Protein AF-A0A7Y0SL14-F1 (afdb_monomer_lite)

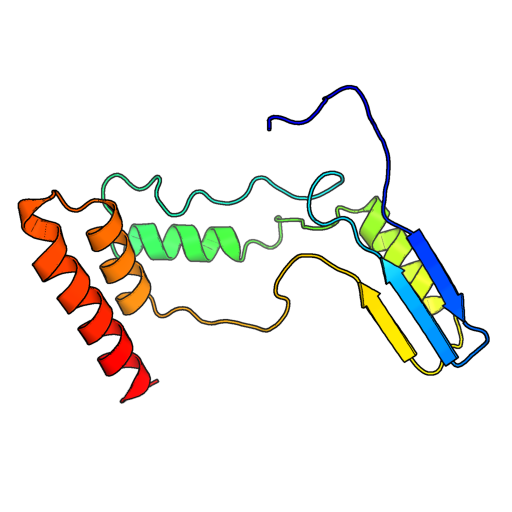Radius of gyration: 20.23 Å; chains: 1; bounding box: 43×36×53 Å

Structure (mmCIF, N/CA/C/O backbone):
data_AF-A0A7Y0SL14-F1
#
_entry.id   AF-A0A7Y0SL14-F1
#
loop_
_atom_site.group_PDB
_atom_site.id
_atom_site.type_symbol
_atom_site.label_atom_id
_atom_site.label_alt_id
_atom_site.label_comp_id
_atom_site.label_asym_id
_atom_site.label_entity_id
_atom_site.label_seq_id
_atom_site.pdbx_PDB_ins_code
_atom_site.Cartn_x
_atom_site.Cartn_y
_atom_site.Cartn_z
_atom_site.occupancy
_atom_site.B_iso_or_equiv
_atom_site.auth_seq_id
_atom_site.auth_comp_id
_atom_site.auth_asym_id
_atom_site.auth_atom_id
_atom_site.pdbx_PDB_model_num
ATOM 1 N N . VAL A 1 1 ? -6.677 19.204 3.534 1.00 39.47 1 VAL A N 1
ATOM 2 C CA . VAL A 1 1 ? -6.530 19.570 2.107 1.00 39.47 1 VAL A CA 1
ATOM 3 C C . VAL A 1 1 ? -7.388 18.599 1.314 1.00 39.47 1 VAL A C 1
ATOM 5 O O . VAL A 1 1 ? -7.083 17.417 1.330 1.00 39.47 1 VAL A O 1
ATOM 8 N N . ARG A 1 2 ? -8.528 19.040 0.771 1.00 43.44 2 ARG A N 1
ATOM 9 C CA . ARG A 1 2 ? -9.319 18.234 -0.175 1.00 43.44 2 ARG A CA 1
ATOM 10 C C . ARG A 1 2 ? -8.750 18.502 -1.568 1.00 43.44 2 ARG A C 1
ATOM 12 O O . ARG A 1 2 ? -8.491 19.661 -1.881 1.00 43.44 2 ARG A O 1
ATOM 19 N N . GLU A 1 3 ? -8.467 17.448 -2.323 1.00 57.81 3 GLU A N 1
ATOM 20 C CA . GLU A 1 3 ? -7.810 17.547 -3.627 1.00 57.81 3 GLU A CA 1
ATOM 21 C C . GLU A 1 3 ? -8.718 18.135 -4.711 1.00 57.81 3 GLU A C 1
ATOM 23 O O . GLU A 1 3 ? -9.946 18.100 -4.632 1.00 57.81 3 GLU A O 1
ATOM 28 N N . ASN A 1 4 ? -8.055 18.710 -5.711 1.00 43.91 4 ASN A N 1
ATOM 29 C CA . ASN A 1 4 ? -8.638 19.336 -6.883 1.00 43.91 4 ASN A CA 1
ATOM 30 C C . ASN A 1 4 ? -9.083 18.255 -7.886 1.00 43.91 4 ASN A C 1
ATOM 32 O O . ASN A 1 4 ? -8.247 17.588 -8.488 1.00 43.91 4 ASN A O 1
ATOM 36 N N . THR A 1 5 ? -10.392 18.115 -8.090 1.00 53.06 5 THR A N 1
ATOM 37 C CA . THR A 1 5 ? -11.038 17.133 -8.983 1.00 53.06 5 THR A CA 1
ATOM 38 C C . THR A 1 5 ? -10.833 17.387 -10.483 1.00 53.06 5 THR A C 1
ATOM 40 O O . THR A 1 5 ? -11.329 16.613 -11.296 1.00 53.06 5 THR A O 1
ATOM 43 N N . PHE A 1 6 ? -10.116 18.447 -10.873 1.00 53.53 6 PHE A N 1
ATOM 44 C CA . PHE A 1 6 ? -9.907 18.822 -12.278 1.00 53.53 6 PHE A CA 1
ATOM 45 C C . PHE A 1 6 ? -8.569 18.365 -12.875 1.00 53.53 6 PHE A C 1
ATOM 47 O O . PHE A 1 6 ? -8.337 18.571 -14.064 1.00 53.53 6 PHE A O 1
ATOM 54 N N . SER A 1 7 ? -7.678 17.757 -12.089 1.00 51.97 7 SER A N 1
ATOM 55 C CA . SER A 1 7 ? -6.393 17.277 -12.599 1.00 51.97 7 SER A CA 1
ATOM 56 C C . SER A 1 7 ? -6.428 15.765 -12.793 1.00 51.97 7 SER A C 1
ATOM 58 O O . SER A 1 7 ? -6.190 15.010 -11.857 1.00 51.97 7 SER A O 1
ATOM 60 N N . ASN A 1 8 ? -6.687 15.317 -14.022 1.00 62.16 8 ASN A N 1
ATOM 61 C CA . ASN A 1 8 ? -6.533 13.917 -14.441 1.00 62.16 8 ASN A CA 1
ATOM 62 C C . ASN A 1 8 ? -5.037 13.575 -14.644 1.00 62.16 8 ASN A C 1
ATOM 64 O O . ASN A 1 8 ? -4.631 13.035 -15.673 1.00 62.16 8 ASN A O 1
ATOM 68 N N . MET A 1 9 ? -4.176 14.008 -13.718 1.00 73.38 9 MET A N 1
ATOM 69 C CA . MET A 1 9 ? -2.727 13.913 -13.869 1.00 73.38 9 MET A CA 1
ATOM 70 C C . MET A 1 9 ? -2.256 12.540 -13.410 1.00 73.38 9 MET A C 1
ATOM 72 O O . MET A 1 9 ? -2.106 12.289 -12.218 1.00 73.38 9 MET A O 1
ATOM 76 N N . LEU A 1 10 ? -2.000 11.661 -14.375 1.00 83.31 10 LEU A N 1
ATOM 77 C CA . LEU A 1 10 ? -1.302 10.402 -14.139 1.00 83.31 10 LEU A CA 1
ATOM 78 C C . LEU A 1 10 ? 0.123 10.712 -13.661 1.00 83.31 10 LEU A C 1
ATOM 80 O O . LEU A 1 10 ? 0.876 11.398 -14.353 1.00 83.31 10 LEU A O 1
ATOM 84 N N . ILE A 1 11 ? 0.490 10.235 -12.468 1.00 89.06 11 ILE A N 1
ATOM 85 C CA . ILE A 1 11 ? 1.811 10.512 -11.870 1.00 89.06 11 ILE A CA 1
ATOM 86 C C . ILE A 1 11 ? 2.747 9.304 -11.854 1.00 89.06 11 ILE A C 1
ATOM 88 O O . ILE A 1 11 ? 3.925 9.457 -11.505 1.00 89.06 11 ILE A O 1
ATOM 92 N N . TYR A 1 12 ? 2.252 8.116 -12.204 1.00 92.69 12 TYR A N 1
ATOM 93 C CA . TYR A 1 12 ? 3.112 6.949 -12.330 1.00 92.69 12 TYR A CA 1
ATOM 94 C C . TYR A 1 12 ? 4.026 7.095 -13.543 1.00 92.69 12 TYR A C 1
ATOM 96 O O . TYR A 1 12 ? 3.635 7.637 -14.574 1.00 92.69 12 TYR A O 1
ATOM 104 N N . ARG A 1 13 ? 5.288 6.704 -13.381 1.00 93.94 13 ARG A N 1
ATOM 105 C CA . ARG A 1 13 ? 6.350 6.981 -14.356 1.00 93.94 13 ARG A CA 1
ATOM 106 C C . ARG A 1 13 ? 7.567 6.108 -14.105 1.00 93.94 13 ARG A C 1
ATOM 108 O O . ARG A 1 13 ? 7.757 5.601 -13.001 1.00 93.94 13 ARG A O 1
ATOM 115 N N . GLN A 1 14 ? 8.409 5.994 -15.119 1.00 95.06 14 GLN A N 1
ATOM 116 C CA . GLN A 1 14 ? 9.596 5.152 -15.110 1.00 95.06 14 GLN A CA 1
ATOM 117 C C . GLN A 1 14 ? 10.862 5.990 -15.298 1.00 95.06 14 GLN A C 1
ATOM 119 O O . GLN A 1 14 ? 10.879 6.933 -16.089 1.00 95.06 14 GLN A O 1
ATOM 124 N N . PHE A 1 15 ? 11.924 5.621 -14.585 1.00 95.75 15 PHE A N 1
ATOM 125 C CA . PHE A 1 15 ? 13.268 6.157 -14.769 1.00 95.75 15 PHE A CA 1
ATOM 126 C C . PHE A 1 15 ? 14.262 5.012 -14.927 1.00 95.75 15 PHE A C 1
ATOM 128 O O . PHE A 1 15 ? 14.310 4.115 -14.086 1.00 95.75 15 PHE A O 1
ATOM 135 N N . SER A 1 16 ? 15.098 5.091 -15.957 1.00 94.94 16 SER A N 1
ATOM 136 C CA . SER A 1 16 ? 16.106 4.072 -16.249 1.00 94.94 16 SER A CA 1
ATOM 137 C C . SER A 1 16 ? 17.505 4.654 -16.067 1.00 94.94 16 SER A C 1
ATOM 139 O O . SER A 1 16 ? 17.862 5.657 -16.686 1.00 94.94 16 SER A O 1
ATOM 141 N N . PHE A 1 17 ? 18.309 4.017 -15.219 1.00 95.19 17 PHE A N 1
ATOM 142 C CA . PHE A 1 17 ? 19.699 4.381 -14.945 1.00 95.19 17 PHE A CA 1
ATOM 143 C C . PHE A 1 17 ? 20.627 3.354 -15.598 1.00 95.19 17 PHE A C 1
ATOM 145 O O . PHE A 1 17 ? 21.149 2.449 -14.941 1.00 95.19 17 PHE A O 1
ATOM 152 N N . GLY A 1 18 ? 20.793 3.484 -16.919 1.00 92.44 18 GLY A N 1
ATOM 153 C CA . GLY A 1 18 ? 21.512 2.508 -17.740 1.00 92.44 18 GLY A CA 1
ATOM 154 C C . GLY A 1 18 ? 20.924 1.107 -17.570 1.00 92.44 18 GLY A C 1
ATOM 155 O O . GLY A 1 18 ? 19.707 0.946 -17.532 1.00 92.44 18 GLY A O 1
ATOM 156 N N . SER A 1 19 ? 21.792 0.110 -17.409 1.00 95.00 19 SER A N 1
ATOM 157 C CA . SER A 1 19 ? 21.408 -1.263 -17.064 1.00 95.00 19 SER A CA 1
ATOM 158 C C . SER A 1 19 ? 21.422 -1.538 -15.556 1.00 95.00 19 SER A C 1
ATOM 160 O O . SER A 1 19 ? 21.278 -2.682 -15.144 1.00 95.00 19 SER A O 1
ATOM 162 N N . LEU A 1 20 ? 21.625 -0.529 -14.700 1.00 97.00 20 LEU A N 1
ATOM 163 C CA . LEU A 1 20 ? 21.760 -0.764 -13.261 1.00 97.00 20 LEU A CA 1
ATOM 164 C C . LEU A 1 20 ? 20.406 -0.787 -12.552 1.00 97.00 20 LEU A C 1
ATOM 166 O O . LEU A 1 20 ? 20.123 -1.725 -11.811 1.00 97.00 20 LEU A O 1
ATOM 170 N N . VAL A 1 21 ? 19.594 0.256 -12.746 1.00 97.44 21 VAL A N 1
ATOM 171 C CA . VAL A 1 21 ? 18.321 0.431 -12.034 1.00 97.44 21 VAL A CA 1
ATOM 172 C C . VAL A 1 21 ? 17.211 0.814 -13.000 1.00 97.44 21 VAL A C 1
ATOM 174 O O . VAL A 1 21 ? 17.328 1.798 -13.729 1.00 97.44 21 VAL A O 1
ATOM 177 N N . ASN A 1 22 ? 16.106 0.083 -12.918 1.00 97.31 22 ASN A N 1
ATOM 178 C CA . ASN A 1 22 ? 14.802 0.460 -13.435 1.00 97.31 22 ASN A CA 1
ATOM 179 C C . ASN A 1 22 ? 13.907 0.879 -12.257 1.00 97.31 22 ASN A C 1
ATOM 181 O O . ASN A 1 22 ? 13.503 0.042 -11.448 1.00 97.31 22 ASN A O 1
ATOM 185 N N . LEU A 1 23 ? 13.639 2.179 -12.121 1.00 97.06 23 LEU A N 1
ATOM 186 C CA . LEU A 1 23 ? 12.806 2.742 -11.058 1.00 97.06 23 LEU A CA 1
ATOM 187 C C . LEU A 1 23 ? 11.400 3.030 -11.590 1.00 97.06 23 LEU A C 1
ATOM 189 O O . LEU A 1 23 ? 11.194 3.977 -12.349 1.00 97.06 23 LEU A O 1
ATOM 193 N N . MET A 1 24 ? 10.425 2.252 -11.129 1.00 96.94 24 MET A N 1
ATOM 194 C CA . MET A 1 24 ? 9.009 2.394 -11.466 1.00 96.94 24 MET A CA 1
ATOM 195 C C . MET A 1 24 ? 8.284 3.067 -10.298 1.00 96.94 24 MET A C 1
ATOM 197 O O . MET A 1 24 ? 8.081 2.473 -9.238 1.00 96.94 24 MET A O 1
ATOM 201 N N . MET A 1 25 ? 7.920 4.335 -10.474 1.00 95.88 25 MET A N 1
ATOM 202 C CA . MET A 1 25 ? 7.169 5.108 -9.486 1.00 95.88 25 MET A CA 1
ATOM 203 C C . MET A 1 25 ? 5.673 4.854 -9.676 1.00 95.88 25 MET A C 1
ATOM 205 O O . MET A 1 25 ? 5.136 5.166 -10.738 1.00 95.88 25 MET A O 1
ATOM 209 N N . LEU A 1 26 ? 5.005 4.323 -8.653 1.00 95.06 26 LEU A N 1
ATOM 210 C CA . LEU A 1 26 ? 3.579 4.000 -8.662 1.00 95.06 26 LEU A CA 1
ATOM 211 C C . LEU A 1 26 ? 2.732 5.147 -8.094 1.00 95.06 26 LEU A C 1
ATOM 213 O O . LEU A 1 26 ? 3.161 5.938 -7.248 1.00 95.06 26 LEU A O 1
ATOM 217 N N . ASP A 1 27 ? 1.484 5.181 -8.540 1.00 92.62 27 ASP A N 1
ATOM 218 C CA . ASP A 1 27 ? 0.393 5.941 -7.936 1.00 92.62 27 ASP A CA 1
ATOM 219 C C . ASP A 1 27 ? -0.575 4.962 -7.277 1.00 92.62 27 ASP A C 1
ATOM 221 O O . ASP A 1 27 ? -1.336 4.293 -7.962 1.00 92.62 27 ASP A O 1
ATOM 225 N N . THR A 1 28 ? -0.550 4.889 -5.950 1.00 89.94 28 THR A N 1
ATOM 226 C CA . THR A 1 28 ? -1.460 4.044 -5.169 1.00 89.94 28 THR A CA 1
ATOM 227 C C . THR A 1 28 ? -2.530 4.882 -4.458 1.00 89.94 28 THR A C 1
ATOM 229 O O . THR A 1 28 ? -2.923 4.574 -3.325 1.00 89.94 28 THR A O 1
ATOM 232 N N . ARG A 1 29 ? -2.916 6.032 -5.022 1.00 84.00 29 ARG A N 1
ATOM 233 C CA . ARG A 1 29 ? -3.861 6.969 -4.398 1.00 84.00 29 ARG A CA 1
ATOM 234 C C . ARG A 1 29 ? -5.057 7.303 -5.271 1.00 84.00 29 ARG A C 1
ATOM 236 O O . ARG A 1 29 ? -6.149 7.341 -4.712 1.00 84.00 29 ARG A O 1
ATOM 243 N N . LEU A 1 30 ? -4.860 7.564 -6.564 1.00 78.31 30 LEU A N 1
ATOM 244 C CA . LEU A 1 30 ? -5.884 8.244 -7.369 1.00 78.31 30 LEU A CA 1
ATOM 245 C C . LEU A 1 30 ? -6.429 7.439 -8.546 1.00 78.31 30 LEU A C 1
ATOM 247 O O . LEU A 1 30 ? -7.631 7.482 -8.779 1.00 78.31 30 LEU A O 1
ATOM 251 N N . VAL A 1 31 ? -5.578 6.727 -9.285 1.00 77.62 31 VAL A N 1
ATOM 252 C CA . VAL A 1 31 ? -5.966 6.190 -10.602 1.00 77.62 31 VAL A CA 1
ATOM 253 C C . VAL A 1 31 ? -6.893 4.980 -10.495 1.00 77.62 31 VAL A C 1
ATOM 255 O O . VAL A 1 31 ? -7.990 5.002 -11.040 1.00 77.62 31 VAL A O 1
ATOM 258 N N . GLY A 1 32 ? -6.459 3.931 -9.796 1.00 81.50 32 GLY A N 1
ATOM 259 C CA . GLY A 1 32 ? -7.181 2.654 -9.750 1.00 81.50 32 GLY A CA 1
ATOM 260 C C . GLY A 1 32 ? -7.300 2.066 -8.353 1.00 81.50 32 GLY A C 1
ATOM 261 O O . GLY A 1 32 ? -7.441 0.858 -8.192 1.00 81.50 32 GLY A O 1
ATOM 262 N N . ARG A 1 33 ? -7.177 2.910 -7.326 1.00 88.38 33 ARG A N 1
ATOM 263 C CA . ARG A 1 33 ? -7.323 2.472 -5.943 1.00 88.38 33 ARG A CA 1
ATOM 264 C C . ARG A 1 33 ? -8.789 2.474 -5.543 1.00 88.38 33 ARG A C 1
ATOM 266 O O . ARG A 1 33 ? -9.425 3.526 -5.512 1.00 88.38 33 ARG A O 1
ATOM 273 N N . ASP A 1 34 ? -9.262 1.329 -5.073 1.00 89.88 34 ASP A N 1
ATOM 274 C CA . ASP A 1 34 ? -10.565 1.249 -4.437 1.00 89.88 34 ASP A CA 1
ATOM 275 C C . ASP A 1 34 ? -10.635 2.024 -3.131 1.00 89.88 34 ASP A C 1
ATOM 277 O O . ASP A 1 34 ? -9.655 2.169 -2.383 1.00 89.88 34 ASP A O 1
ATOM 281 N N . L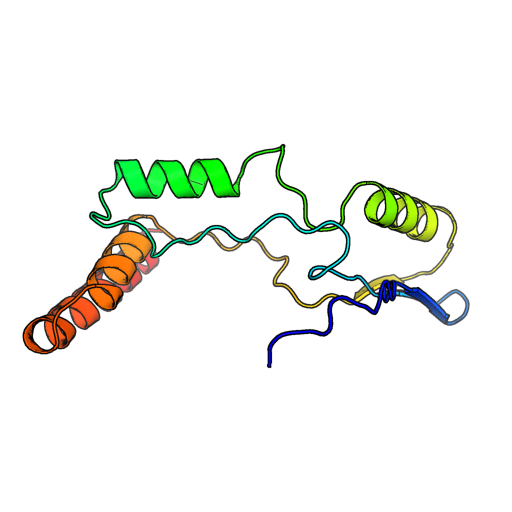YS A 1 35 ? -11.860 2.447 -2.806 1.00 88.75 35 LYS A N 1
ATOM 282 C CA . LYS A 1 35 ? -12.158 3.124 -1.548 1.00 88.75 35 LYS A CA 1
ATOM 283 C C . LYS A 1 35 ? -11.546 2.337 -0.374 1.00 88.75 35 LYS A C 1
ATOM 285 O O . LYS A 1 35 ? -11.773 1.126 -0.250 1.00 88.75 35 LYS A O 1
ATOM 290 N N . PRO A 1 36 ? -10.754 2.997 0.493 1.00 87.19 36 PRO A N 1
ATOM 291 C CA . PRO A 1 36 ? -10.251 2.362 1.699 1.00 87.19 36 PRO A CA 1
ATOM 292 C C . PRO A 1 36 ? -11.412 1.868 2.559 1.00 87.19 36 PRO A C 1
ATOM 294 O O . PRO A 1 36 ? -12.420 2.565 2.696 1.00 87.19 36 PRO A O 1
ATOM 297 N N . LEU A 1 37 ? -11.257 0.684 3.148 1.00 87.44 37 LEU A N 1
ATOM 298 C CA . LEU A 1 37 ? -12.208 0.209 4.143 1.00 87.44 37 LEU A CA 1
ATOM 299 C C . LEU A 1 37 ? -12.149 1.119 5.365 1.00 87.44 37 LEU A C 1
ATOM 301 O O . LEU A 1 37 ? -11.065 1.455 5.851 1.00 87.44 37 LEU A O 1
ATOM 305 N N . ASP A 1 38 ? -13.323 1.505 5.846 1.00 84.75 38 ASP A N 1
ATOM 306 C CA . ASP A 1 38 ? -13.450 2.202 7.111 1.00 84.75 38 ASP A CA 1
ATOM 307 C C . ASP A 1 38 ? -13.545 1.160 8.219 1.00 84.75 38 ASP A C 1
ATOM 309 O O . ASP A 1 38 ? -14.602 0.600 8.500 1.00 84.75 38 ASP A O 1
ATOM 313 N N . TYR A 1 39 ? -12.399 0.853 8.816 1.00 75.25 39 TYR A N 1
ATOM 314 C CA . TYR A 1 39 ? -12.345 -0.127 9.887 1.00 75.25 39 TYR A CA 1
ATOM 315 C C . TYR A 1 39 ? -13.159 0.340 11.103 1.00 75.25 39 TYR A C 1
ATOM 317 O O . TYR A 1 39 ? -13.780 -0.480 11.772 1.00 75.25 39 TYR A O 1
ATOM 325 N N . PHE A 1 40 ? -13.224 1.651 11.354 1.00 73.81 40 PHE A N 1
ATOM 326 C CA . PHE A 1 40 ? -13.827 2.236 12.553 1.00 73.81 40 PHE A CA 1
ATOM 327 C C . PHE A 1 40 ? -15.304 2.607 12.380 1.00 73.81 40 PHE A C 1
ATOM 329 O O . PHE A 1 40 ? 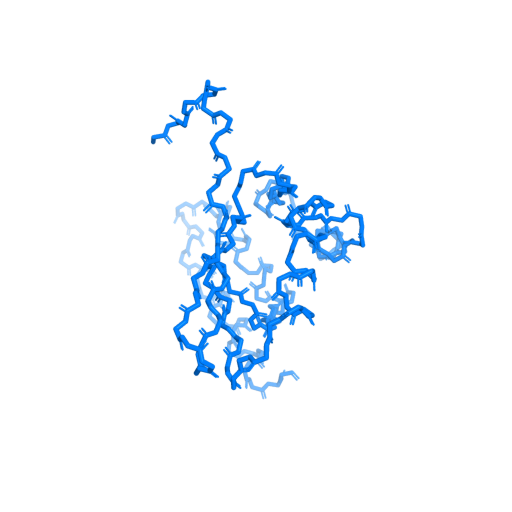-15.912 3.117 13.318 1.00 73.81 40 PHE A O 1
ATOM 336 N N . SER A 1 41 ? -15.915 2.319 11.225 1.00 73.38 41 SER A N 1
ATOM 337 C CA . SER A 1 41 ? -17.347 2.570 11.013 1.00 73.38 41 SER A CA 1
ATOM 338 C C . SER A 1 41 ? -18.265 1.586 11.745 1.00 73.38 41 SER A C 1
ATOM 340 O O . SER A 1 41 ? -19.485 1.746 11.709 1.00 73.38 41 SER A O 1
ATOM 342 N N . LEU A 1 42 ? -17.718 0.534 12.362 1.00 73.50 42 LEU A N 1
ATOM 343 C CA . LEU A 1 42 ? -18.516 -0.454 13.081 1.00 73.50 42 LEU A CA 1
ATOM 344 C C . LEU A 1 42 ? -19.088 0.149 14.367 1.00 73.50 42 LEU A C 1
ATOM 346 O O . LEU A 1 42 ? -18.359 0.433 15.312 1.00 73.50 42 LEU A O 1
ATOM 350 N N . SER A 1 43 ? -20.415 0.266 14.434 1.00 71.44 43 SER A N 1
ATOM 351 C CA . SER A 1 43 ? -21.125 0.704 15.643 1.00 71.44 43 SER A CA 1
ATOM 352 C C . SER A 1 43 ? -21.031 -0.303 16.795 1.00 71.44 43 SER A C 1
ATOM 354 O O . SER A 1 43 ? -21.211 0.064 17.951 1.00 71.44 43 SER A O 1
ATOM 356 N N . SER A 1 44 ? -20.768 -1.578 16.486 1.00 74.94 44 SER A N 1
ATOM 357 C CA . SER A 1 44 ? -20.468 -2.626 17.462 1.00 74.94 44 SER A CA 1
ATOM 358 C C . SER A 1 44 ? -19.375 -3.549 16.898 1.00 74.94 44 SER A C 1
ATOM 360 O O . SER A 1 44 ? -19.646 -4.302 15.959 1.00 74.94 44 SER A O 1
ATOM 362 N N . PRO A 1 45 ? -18.132 -3.485 17.409 1.00 73.38 45 PRO A N 1
ATOM 363 C CA . PRO A 1 45 ? -16.999 -4.236 16.873 1.00 73.38 45 PRO A CA 1
ATOM 364 C C . PRO A 1 45 ? -16.984 -5.675 17.413 1.00 73.38 45 PRO A C 1
ATOM 366 O O . PRO A 1 45 ? -16.119 -6.058 18.200 1.00 73.38 45 PRO A O 1
ATOM 369 N N . THR A 1 46 ? -17.972 -6.483 17.025 1.00 80.56 46 THR A N 1
ATOM 370 C CA . THR A 1 46 ? -17.985 -7.917 17.352 1.00 80.56 46 THR A CA 1
ATOM 371 C C . THR A 1 46 ? -16.916 -8.665 16.553 1.00 80.56 46 THR A C 1
ATOM 373 O O . THR A 1 46 ? -16.520 -8.237 15.468 1.00 80.56 46 THR A O 1
ATOM 376 N N . MET A 1 47 ? -16.475 -9.825 17.050 1.00 77.69 47 MET A N 1
ATOM 377 C CA . MET A 1 47 ? -15.489 -10.664 16.352 1.00 77.69 47 MET A CA 1
ATOM 378 C C . MET A 1 47 ? -15.944 -11.044 14.931 1.00 77.69 47 MET A C 1
ATOM 380 O O . MET A 1 47 ? -15.138 -11.067 14.005 1.00 77.69 47 MET A O 1
ATOM 384 N N . GLU A 1 48 ? -17.243 -11.291 14.743 1.00 84.50 48 GLU A N 1
ATOM 385 C CA . GLU A 1 48 ? -17.838 -11.583 13.435 1.00 84.50 48 GLU A CA 1
ATOM 386 C C . GLU A 1 48 ? -17.770 -10.376 12.488 1.00 84.50 48 GLU A C 1
ATOM 388 O O . GLU A 1 48 ? -17.333 -10.514 11.346 1.00 84.50 48 GLU A O 1
ATOM 393 N N . ALA A 1 49 ? -18.124 -9.178 12.966 1.00 82.88 49 ALA A N 1
ATOM 394 C CA . ALA A 1 49 ? -18.062 -7.956 12.164 1.00 82.88 49 ALA A CA 1
ATOM 395 C C . ALA A 1 49 ? -16.619 -7.613 11.754 1.00 82.88 49 ALA A C 1
ATOM 397 O O . ALA A 1 49 ? -16.359 -7.247 10.605 1.00 82.88 49 ALA A O 1
ATOM 398 N N . ILE A 1 50 ? -15.667 -7.799 12.673 1.00 79.94 50 ILE A N 1
ATOM 399 C CA . ILE A 1 50 ? -14.233 -7.646 12.408 1.00 79.94 50 ILE A CA 1
ATOM 400 C C . ILE A 1 50 ? -13.770 -8.673 11.367 1.00 79.94 50 ILE A C 1
ATOM 402 O O . ILE A 1 50 ? -13.101 -8.310 10.400 1.00 79.94 50 ILE A O 1
ATOM 406 N N . GLY A 1 51 ? -14.171 -9.940 11.512 1.00 83.06 51 GLY A N 1
ATOM 407 C CA . GLY A 1 51 ? -13.895 -10.990 10.531 1.00 83.06 51 GLY A CA 1
ATOM 408 C C . GLY A 1 51 ? -14.423 -10.645 9.136 1.00 83.06 51 GLY A C 1
ATOM 409 O O . GLY A 1 51 ? -13.713 -10.828 8.147 1.00 83.06 51 GLY A O 1
ATOM 410 N N . GLY A 1 52 ? -15.621 -10.059 9.053 1.00 85.94 52 GLY A N 1
ATOM 411 C CA . GLY A 1 52 ? -16.201 -9.557 7.807 1.00 85.94 52 GLY A CA 1
ATOM 412 C C . GLY A 1 52 ? -15.370 -8.449 7.150 1.00 85.94 52 GLY A C 1
ATOM 413 O O . GLY A 1 52 ? -15.126 -8.504 5.945 1.00 85.94 52 GLY A O 1
ATOM 414 N N . LEU A 1 53 ? -14.873 -7.477 7.923 1.00 84.75 53 LEU A N 1
ATOM 415 C CA . LEU A 1 53 ? -13.971 -6.434 7.410 1.00 84.75 53 LEU A CA 1
ATOM 416 C C . LEU A 1 53 ? -12.637 -7.007 6.919 1.00 84.75 53 LEU A C 1
ATOM 418 O O . LEU A 1 53 ? -12.126 -6.582 5.883 1.00 84.75 53 LEU A O 1
ATOM 422 N N . VAL A 1 54 ? -12.078 -7.985 7.634 1.00 83.94 54 VAL A N 1
ATOM 423 C CA . VAL A 1 54 ? -10.849 -8.676 7.215 1.00 83.94 54 VAL A CA 1
ATOM 424 C C . VAL A 1 54 ? -11.078 -9.466 5.924 1.00 83.94 54 VAL A C 1
ATOM 426 O O . VAL A 1 54 ? -10.220 -9.463 5.045 1.00 83.94 54 VAL A O 1
ATOM 429 N N . ALA A 1 55 ? -12.234 -10.109 5.762 1.00 88.31 55 ALA A N 1
ATOM 430 C CA . ALA A 1 55 ? -12.581 -10.790 4.519 1.00 88.31 55 ALA A CA 1
ATOM 431 C C . ALA A 1 55 ? -12.718 -9.801 3.350 1.00 88.31 55 ALA A C 1
ATOM 433 O O . ALA A 1 55 ? -12.154 -10.035 2.283 1.00 88.31 55 ALA A O 1
ATOM 434 N N . GLN A 1 56 ? -13.384 -8.660 3.562 1.00 89.88 56 GLN A N 1
ATOM 435 C CA . GLN A 1 56 ? -13.486 -7.602 2.551 1.00 89.88 56 GLN A CA 1
ATOM 436 C C . GLN A 1 56 ? -12.117 -7.035 2.172 1.00 89.88 56 GLN A C 1
ATOM 438 O O . GLN A 1 56 ? -11.864 -6.782 0.996 1.00 89.88 56 GLN A O 1
ATOM 443 N N . SER A 1 57 ? -11.210 -6.853 3.139 1.00 86.94 57 SER A N 1
ATOM 444 C CA . SER A 1 57 ? -9.876 -6.304 2.866 1.00 86.94 57 SER A CA 1
ATOM 445 C C . SER A 1 57 ? -9.040 -7.221 1.977 1.00 86.94 57 SER A C 1
ATOM 447 O O . SER A 1 57 ? -8.225 -6.722 1.200 1.00 86.94 57 SER A O 1
ATOM 449 N N . ARG A 1 58 ? -9.306 -8.530 2.056 1.00 87.94 58 ARG A N 1
ATOM 450 C CA . ARG A 1 58 ? -8.687 -9.615 1.286 1.00 87.94 58 ARG A CA 1
ATOM 451 C C . ARG A 1 58 ? -9.483 -10.024 0.041 1.00 87.94 58 ARG A C 1
ATOM 453 O O . ARG A 1 58 ? -9.121 -11.017 -0.587 1.00 87.94 58 ARG A O 1
ATOM 460 N N . SER A 1 59 ? -10.555 -9.308 -0.306 1.00 92.50 59 SER A N 1
ATOM 461 C CA . SER A 1 59 ? -11.321 -9.603 -1.519 1.00 92.50 59 SER A CA 1
ATOM 462 C C . SER A 1 59 ? -10.434 -9.480 -2.761 1.00 92.50 59 SER A C 1
ATOM 464 O O . SER A 1 59 ? -9.652 -8.536 -2.875 1.00 92.50 59 SER A O 1
ATOM 466 N N . GLN A 1 60 ? -10.579 -10.428 -3.690 1.00 91.75 60 GLN A N 1
ATOM 467 C CA . GLN A 1 60 ? -9.859 -10.430 -4.969 1.00 91.75 60 GLN A CA 1
ATOM 468 C C . GLN A 1 60 ? -10.338 -9.322 -5.908 1.00 91.75 60 GLN A C 1
ATOM 470 O O . GLN A 1 60 ? -9.595 -8.922 -6.796 1.00 91.75 60 GLN A O 1
ATOM 475 N N . ASP A 1 61 ? -11.543 -8.803 -5.674 1.00 90.56 61 ASP A N 1
ATOM 476 C CA . ASP A 1 61 ? -12.135 -7.737 -6.481 1.00 90.56 61 ASP A CA 1
ATOM 477 C C . ASP A 1 61 ? -11.585 -6.351 -6.119 1.00 90.56 61 ASP A C 1
ATOM 479 O O . ASP A 1 61 ? -11.993 -5.363 -6.720 1.00 90.56 61 ASP A O 1
ATOM 483 N N . ARG A 1 62 ? -10.710 -6.254 -5.101 1.00 92.06 62 ARG A N 1
ATOM 484 C CA . ARG A 1 62 ? -10.154 -4.975 -4.656 1.00 92.06 62 ARG A CA 1
ATOM 485 C C . ARG A 1 62 ? -8.855 -4.634 -5.366 1.00 92.06 62 ARG A C 1
ATOM 487 O O . ARG A 1 62 ? -7.876 -5.375 -5.288 1.00 92.06 62 ARG A O 1
ATOM 494 N N . GLU A 1 63 ? -8.807 -3.441 -5.934 1.00 92.00 63 GLU A N 1
ATOM 495 C CA . GLU A 1 63 ? -7.674 -2.935 -6.696 1.00 92.00 63 GLU A CA 1
ATOM 496 C C . GLU A 1 63 ? -6.935 -1.801 -5.965 1.00 92.00 63 GLU A C 1
ATOM 498 O O . GLU A 1 63 ? -7.506 -0.994 -5.223 1.00 92.00 63 GLU A O 1
ATOM 503 N N . LEU A 1 64 ? -5.612 -1.753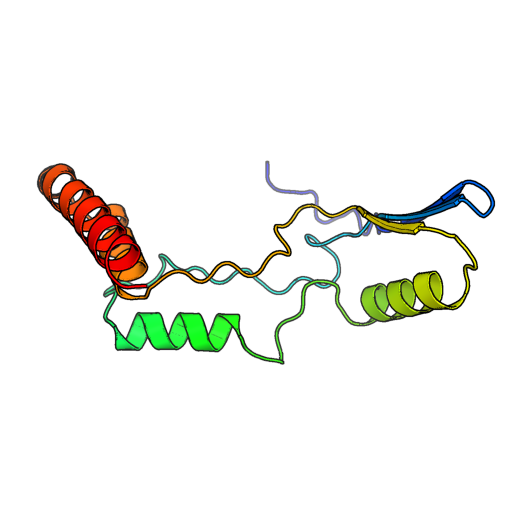 -6.162 1.00 91.19 64 LEU A N 1
ATOM 504 C CA . LEU A 1 64 ? -4.750 -0.665 -5.678 1.00 91.19 64 LEU A CA 1
ATOM 505 C C . LEU A 1 64 ? -4.213 0.209 -6.817 1.00 91.19 64 LEU A C 1
ATOM 507 O O . LEU A 1 64 ? -4.056 1.414 -6.629 1.00 91.19 64 LEU A O 1
ATOM 511 N N . LEU A 1 65 ? -3.898 -0.409 -7.957 1.00 92.31 65 LEU A N 1
ATOM 512 C CA . LEU A 1 65 ? -3.312 0.248 -9.129 1.00 92.31 65 LEU A CA 1
ATOM 513 C C . LEU A 1 65 ? -4.336 0.450 -10.258 1.00 92.31 65 LEU A C 1
ATOM 515 O O . LEU A 1 65 ? -4.213 1.376 -11.055 1.00 92.31 65 LEU A O 1
ATOM 519 N N . GLY A 1 66 ? -5.361 -0.402 -10.321 1.00 91.69 66 GLY A N 1
ATOM 520 C CA . GLY A 1 66 ? -6.241 -0.526 -11.480 1.00 91.69 66 GLY A CA 1
ATOM 521 C C . GLY A 1 66 ? -5.601 -1.280 -12.646 1.00 91.69 66 GLY A C 1
ATOM 522 O O . GLY A 1 66 ? -4.383 -1.486 -12.688 1.00 91.69 66 GLY A O 1
ATOM 523 N N . GLY A 1 67 ? -6.430 -1.674 -13.615 1.00 91.50 67 GLY A N 1
ATOM 524 C CA . GLY A 1 67 ? -6.003 -2.452 -14.783 1.00 91.50 67 GLY A CA 1
ATOM 525 C C . GLY A 1 67 ? -4.916 -1.776 -15.629 1.00 91.50 67 GLY A C 1
ATOM 526 O O . GLY A 1 67 ? -3.894 -2.397 -15.916 1.00 91.50 67 GLY A O 1
ATOM 527 N N . ASP A 1 68 ? -5.090 -0.498 -15.977 1.00 92.25 68 ASP A N 1
ATOM 528 C CA . ASP A 1 68 ? -4.177 0.215 -16.884 1.00 92.25 68 ASP A CA 1
ATOM 529 C C . ASP A 1 68 ? -2.765 0.362 -16.303 1.00 92.25 68 ASP A C 1
ATOM 531 O O . ASP A 1 68 ? -1.768 0.070 -16.966 1.00 92.25 68 ASP A O 1
ATOM 535 N N . GLN A 1 69 ? -2.660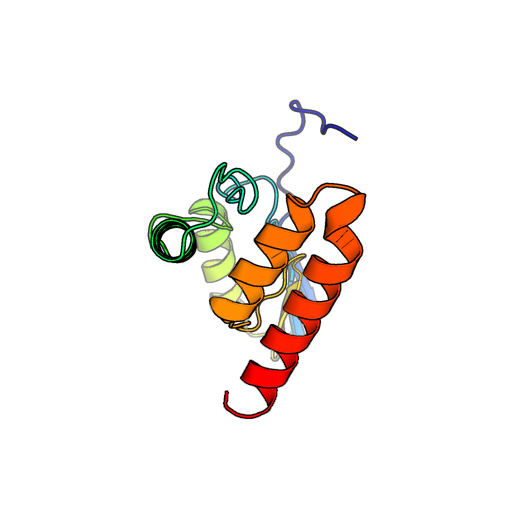 0.785 -15.041 1.00 94.19 69 GLN A N 1
ATOM 536 C CA . GLN A 1 69 ? -1.368 0.951 -14.380 1.00 94.19 69 GLN A CA 1
ATOM 537 C C . GLN A 1 69 ? -0.706 -0.397 -14.086 1.00 94.19 69 GLN A C 1
ATOM 539 O O . GLN A 1 69 ? 0.518 -0.496 -14.159 1.00 94.19 69 GLN A O 1
ATOM 544 N N . LEU A 1 70 ? -1.485 -1.436 -13.764 1.00 94.56 70 LEU A N 1
ATOM 545 C CA . LEU A 1 70 ? -0.953 -2.785 -13.595 1.00 94.56 70 LEU A CA 1
ATOM 546 C C . LEU A 1 70 ? -0.378 -3.314 -14.914 1.00 94.56 70 LEU A C 1
ATOM 548 O O . LEU A 1 70 ? 0.732 -3.841 -14.917 1.00 94.56 70 LEU A O 1
ATOM 552 N N . ALA A 1 71 ? -1.088 -3.130 -16.029 1.00 95.06 71 ALA A N 1
ATOM 553 C CA . ALA A 1 71 ? -0.601 -3.509 -17.352 1.00 95.06 71 ALA A CA 1
ATOM 554 C C . ALA A 1 71 ? 0.684 -2.747 -17.718 1.00 95.06 71 ALA A C 1
ATOM 556 O O . ALA A 1 71 ? 1.670 -3.368 -18.113 1.00 95.06 71 ALA A O 1
ATOM 557 N N . TRP A 1 72 ? 0.708 -1.428 -17.499 1.00 95.00 72 TRP A N 1
ATOM 558 C CA . TRP A 1 72 ? 1.908 -0.603 -17.674 1.00 95.00 72 TRP A CA 1
ATOM 559 C C . TRP A 1 72 ? 3.082 -1.085 -16.811 1.00 95.00 72 TRP A C 1
ATOM 561 O O . TRP A 1 72 ? 4.208 -1.164 -17.293 1.00 95.00 72 TRP A O 1
ATOM 571 N N . LEU A 1 73 ? 2.835 -1.438 -15.546 1.00 95.62 73 LEU A N 1
ATOM 572 C CA . LEU A 1 73 ? 3.872 -1.919 -14.636 1.00 95.62 73 LEU A CA 1
ATOM 573 C C . LEU A 1 73 ? 4.468 -3.250 -15.110 1.00 95.62 73 LEU A C 1
ATOM 575 O O . LEU A 1 73 ? 5.685 -3.421 -15.082 1.00 95.62 73 LEU A O 1
ATOM 579 N N . MET A 1 74 ? 3.623 -4.185 -15.550 1.00 96.00 74 MET A N 1
ATOM 580 C CA . MET A 1 74 ? 4.067 -5.482 -16.071 1.00 96.00 74 MET A CA 1
ATOM 581 C C . MET A 1 74 ? 4.894 -5.320 -17.353 1.00 96.00 74 MET A C 1
ATOM 583 O O . MET A 1 74 ? 5.922 -5.981 -17.518 1.00 96.00 74 MET A O 1
ATOM 587 N N . ASP A 1 75 ? 4.496 -4.402 -18.234 1.00 95.81 75 ASP A N 1
ATOM 588 C CA . ASP A 1 75 ? 5.268 -4.051 -19.427 1.00 95.81 75 ASP A CA 1
ATOM 589 C C . ASP A 1 75 ? 6.625 -3.426 -19.060 1.00 95.81 75 ASP A C 1
ATOM 591 O O . ASP A 1 75 ? 7.670 -3.931 -19.471 1.00 95.81 75 ASP A O 1
ATOM 595 N N . ALA A 1 76 ? 6.639 -2.411 -18.190 1.00 92.81 76 ALA A N 1
ATOM 596 C CA . ALA A 1 76 ? 7.860 -1.747 -17.728 1.00 92.81 76 ALA A CA 1
ATOM 597 C C . ALA A 1 76 ? 8.841 -2.708 -17.033 1.00 92.81 76 ALA A C 1
ATOM 599 O O . ALA A 1 76 ? 10.057 -2.519 -17.115 1.00 92.81 76 ALA A O 1
ATOM 600 N N . PHE A 1 77 ? 8.322 -3.740 -16.363 1.00 92.25 77 PHE A N 1
ATOM 601 C CA . PHE A 1 77 ? 9.118 -4.786 -15.727 1.00 92.25 77 PHE A CA 1
ATOM 602 C C . PHE A 1 77 ? 9.694 -5.786 -16.740 1.00 92.25 77 PHE A C 1
ATOM 604 O O . PHE A 1 77 ? 10.841 -6.202 -16.610 1.00 92.25 77 PHE A O 1
ATOM 611 N N . SER A 1 78 ? 8.911 -6.185 -17.747 1.00 92.38 78 SER A N 1
ATOM 612 C CA . SER A 1 78 ? 9.303 -7.226 -18.712 1.00 92.38 78 SER A CA 1
ATOM 613 C C . SER A 1 78 ? 10.198 -6.728 -19.850 1.00 92.38 78 SER A C 1
ATOM 615 O O . SER A 1 78 ? 10.940 -7.512 -20.439 1.00 92.38 78 SER A O 1
ATOM 617 N N . THR A 1 79 ? 10.149 -5.433 -20.160 1.00 90.50 79 THR A N 1
ATOM 618 C CA . THR A 1 79 ? 10.847 -4.834 -21.311 1.00 90.50 79 THR A CA 1
ATOM 619 C C . THR A 1 79 ? 12.228 -4.261 -20.981 1.00 90.50 79 THR A C 1
ATOM 621 O O . THR A 1 79 ? 12.949 -3.855 -21.891 1.00 90.50 79 THR A O 1
ATOM 624 N N . HIS A 1 80 ? 12.613 -4.211 -19.701 1.00 87.94 80 HIS A N 1
ATOM 625 C CA . HIS A 1 80 ? 13.848 -3.571 -19.241 1.00 87.94 80 HIS A CA 1
ATOM 626 C C . HIS A 1 80 ? 14.836 -4.573 -18.630 1.00 87.94 80 HIS A C 1
ATOM 628 O O . HIS A 1 80 ? 14.548 -5.215 -17.625 1.00 87.94 80 HIS A O 1
ATOM 634 N N . ASP A 1 81 ? 16.047 -4.633 -19.189 1.00 90.69 81 ASP A N 1
ATOM 635 C CA . ASP A 1 81 ? 17.134 -5.527 -18.753 1.00 90.69 81 ASP A CA 1
ATOM 636 C C . ASP A 1 81 ? 18.034 -4.881 -17.678 1.00 90.69 81 ASP A C 1
ATOM 638 O O . ASP A 1 81 ? 19.256 -4.794 -17.803 1.00 90.69 81 ASP A O 1
ATOM 642 N N . ALA A 1 82 ? 17.416 -4.310 -16.640 1.00 95.75 82 ALA A N 1
ATOM 643 C CA . ALA A 1 82 ? 18.148 -3.695 -15.536 1.00 95.75 82 ALA A CA 1
ATOM 644 C C . ALA A 1 82 ? 18.485 -4.721 -14.444 1.00 95.75 82 ALA A C 1
ATOM 646 O O . ALA A 1 82 ? 17.646 -5.542 -14.079 1.00 95.75 82 ALA A O 1
ATOM 647 N N . THR A 1 83 ? 19.669 -4.610 -13.836 1.00 96.88 83 THR A N 1
ATOM 648 C CA . THR A 1 83 ? 20.083 -5.449 -12.698 1.00 96.88 83 THR A CA 1
ATOM 649 C C . THR A 1 83 ? 19.099 -5.360 -11.530 1.00 96.88 83 THR A C 1
ATOM 651 O O . THR A 1 83 ? 18.814 -6.367 -10.883 1.00 96.88 83 THR A O 1
ATOM 654 N N . TRP A 1 84 ? 18.577 -4.161 -11.250 1.00 97.31 84 TRP A N 1
ATOM 655 C CA . TRP A 1 84 ? 17.625 -3.916 -10.170 1.00 97.31 84 TRP A CA 1
ATOM 656 C C . TRP A 1 84 ? 16.336 -3.288 -10.683 1.00 97.31 84 TRP A C 1
ATOM 658 O O . TRP A 1 84 ? 16.344 -2.207 -11.269 1.00 97.31 84 TRP A O 1
ATOM 668 N N . ASN A 1 85 ? 15.216 -3.925 -10.358 1.00 96.50 85 ASN A N 1
ATOM 669 C CA . ASN A 1 85 ? 13.883 -3.359 -10.516 1.00 96.50 85 ASN A CA 1
ATOM 670 C C . ASN A 1 85 ? 13.409 -2.819 -9.163 1.00 96.50 85 ASN A C 1
ATOM 672 O O . ASN A 1 85 ? 13.326 -3.563 -8.186 1.00 96.50 85 ASN A O 1
ATOM 676 N N . VAL A 1 86 ? 13.121 -1.519 -9.097 1.00 96.50 86 VAL A N 1
ATOM 677 C CA . VAL A 1 86 ? 12.757 -0.821 -7.860 1.00 96.50 86 VAL A CA 1
ATOM 678 C C . VAL A 1 86 ? 11.369 -0.212 -8.004 1.00 96.50 86 VAL A C 1
ATOM 680 O O . VAL A 1 86 ? 11.118 0.568 -8.920 1.00 96.50 86 VAL A O 1
ATOM 683 N N . LEU A 1 87 ? 10.473 -0.540 -7.071 1.00 96.19 87 LEU A N 1
ATOM 684 C CA . LEU A 1 87 ? 9.135 0.045 -6.993 1.00 96.19 87 LEU A CA 1
ATOM 685 C C . LEU A 1 87 ? 9.136 1.209 -6.001 1.00 96.19 87 LEU A C 1
ATOM 687 O O . LEU A 1 87 ? 9.276 1.012 -4.793 1.00 96.19 87 LEU A O 1
ATOM 691 N N . GLY A 1 88 ? 8.966 2.426 -6.507 1.00 95.19 88 GLY A N 1
ATOM 692 C CA . GLY A 1 88 ? 8.771 3.613 -5.683 1.00 95.19 88 GLY A CA 1
ATOM 693 C C . GLY A 1 88 ? 7.289 3.817 -5.397 1.00 95.19 88 GLY A C 1
ATOM 694 O O . GLY A 1 88 ? 6.529 4.138 -6.304 1.00 95.19 88 GLY A O 1
ATOM 695 N N . GLN A 1 89 ? 6.858 3.630 -4.152 1.00 92.69 89 GLN A N 1
ATOM 696 C CA . GLN A 1 89 ? 5.436 3.641 -3.794 1.00 92.69 89 GLN A CA 1
ATOM 697 C C . GLN A 1 89 ? 5.213 4.107 -2.341 1.00 92.69 89 GLN A C 1
ATOM 699 O O . GLN A 1 89 ? 6.159 4.161 -1.556 1.00 92.69 89 GLN A O 1
ATOM 704 N N . GLN A 1 90 ? 3.984 4.516 -2.003 1.00 85.19 90 GLN A N 1
ATOM 705 C CA . GLN A 1 90 ? 3.658 5.247 -0.766 1.00 85.19 90 GLN A CA 1
ATOM 706 C C . GLN A 1 90 ? 3.095 4.377 0.375 1.00 85.19 90 GLN A C 1
ATOM 708 O O . GLN A 1 90 ? 2.835 4.902 1.458 1.00 85.19 90 GLN A O 1
ATOM 713 N N . VAL A 1 91 ? 2.842 3.090 0.142 1.00 87.25 91 VAL A N 1
ATOM 714 C CA . VAL A 1 91 ? 2.203 2.151 1.077 1.00 87.25 91 VAL A CA 1
ATOM 715 C C . VAL A 1 91 ? 3.181 1.097 1.615 1.00 87.25 91 VAL A C 1
ATOM 717 O O . VAL A 1 91 ? 4.278 0.893 1.105 1.00 87.25 91 VAL A O 1
ATOM 720 N N . LEU A 1 92 ? 2.814 0.419 2.700 1.00 87.25 92 LEU A N 1
ATOM 721 C CA . LEU A 1 92 ? 3.593 -0.709 3.209 1.00 87.25 92 LEU A CA 1
ATOM 722 C C . LEU A 1 92 ? 3.225 -1.974 2.420 1.00 87.25 92 LEU A C 1
ATOM 724 O O . LEU A 1 92 ? 2.054 -2.337 2.371 1.00 87.25 92 LEU A O 1
ATOM 728 N N . MET A 1 93 ? 4.218 -2.640 1.826 1.00 85.94 93 MET A N 1
ATOM 729 C CA . MET A 1 93 ? 4.008 -3.854 1.015 1.00 85.94 93 MET A CA 1
ATOM 730 C C . MET A 1 93 ? 4.286 -5.152 1.780 1.00 85.94 93 MET A C 1
ATOM 732 O O . MET A 1 93 ? 3.830 -6.219 1.377 1.00 85.94 93 MET A O 1
ATOM 736 N N . SER A 1 94 ? 5.051 -5.085 2.874 1.00 85.44 94 SER A N 1
ATOM 737 C CA . SER A 1 94 ? 5.320 -6.256 3.706 1.00 85.44 94 SER A CA 1
ATOM 738 C C . SER A 1 94 ? 4.031 -6.758 4.343 1.00 85.44 94 SER A C 1
ATOM 740 O O . SER A 1 94 ? 3.233 -5.964 4.848 1.00 85.44 94 SER A O 1
ATOM 742 N N . ARG A 1 95 ? 3.863 -8.080 4.384 1.00 80.44 95 ARG A N 1
ATOM 743 C CA . ARG A 1 95 ? 2.740 -8.703 5.079 1.00 80.44 95 ARG A CA 1
ATOM 744 C C . ARG A 1 95 ? 2.783 -8.326 6.559 1.00 80.44 95 ARG A C 1
ATOM 746 O O . ARG A 1 95 ? 3.763 -8.606 7.241 1.00 80.44 95 ARG A O 1
ATOM 753 N N . MET A 1 96 ? 1.710 -7.707 7.032 1.00 76.62 96 MET A N 1
ATOM 754 C CA . MET A 1 96 ? 1.502 -7.386 8.437 1.00 76.62 96 MET A CA 1
ATOM 755 C C . MET A 1 96 ? 0.211 -8.069 8.871 1.00 76.62 96 MET A C 1
ATOM 757 O O . MET A 1 96 ? -0.873 -7.677 8.443 1.00 76.62 96 MET A O 1
ATOM 761 N N . GLU A 1 97 ? 0.335 -9.129 9.665 1.00 77.31 97 GLU A N 1
ATOM 762 C CA . GLU A 1 97 ? -0.819 -9.749 10.312 1.00 77.31 97 GLU A CA 1
ATOM 763 C C . GLU A 1 97 ? -1.127 -8.967 11.584 1.00 77.31 97 GLU A C 1
ATOM 765 O O . GLU A 1 97 ? -0.239 -8.701 12.396 1.00 77.31 97 GLU A O 1
ATOM 770 N N . LEU A 1 98 ? -2.386 -8.567 11.731 1.00 75.75 98 LEU A N 1
ATOM 771 C CA . LEU A 1 98 ? -2.873 -7.882 12.917 1.00 75.75 98 LEU A CA 1
ATOM 772 C C . LEU A 1 98 ? -3.875 -8.828 13.588 1.00 75.75 98 LEU A C 1
ATOM 774 O O . LEU A 1 98 ? -4.933 -9.083 13.006 1.00 75.75 98 LEU A O 1
ATOM 778 N N . PRO A 1 99 ? -3.542 -9.396 14.760 1.00 81.19 99 PRO A N 1
ATOM 779 C CA . PRO A 1 99 ? -4.400 -10.360 15.436 1.00 81.19 99 PRO A CA 1
ATOM 780 C C . PRO A 1 99 ? -5.769 -9.761 15.725 1.00 81.19 99 PRO A C 1
ATOM 782 O O . PRO A 1 99 ? -5.879 -8.597 16.123 1.00 81.19 99 PRO A O 1
ATOM 785 N N . SER A 1 100 ? -6.822 -10.562 15.580 1.00 80.06 100 SER A N 1
ATOM 786 C CA . SER A 1 100 ? -8.191 -10.098 15.818 1.00 80.06 100 SER A CA 1
ATOM 787 C C . SER A 1 100 ? -8.413 -9.636 17.262 1.00 80.06 100 SER A C 1
ATOM 789 O O . SER A 1 100 ? -9.182 -8.703 17.488 1.00 80.06 100 SER A O 1
ATOM 791 N N . SER A 1 101 ? -7.701 -10.216 18.234 1.00 82.69 101 SER A N 1
ATOM 792 C CA . SER A 1 101 ? -7.701 -9.786 19.638 1.00 82.69 101 SER A CA 1
ATOM 793 C C . SER A 1 101 ? -7.177 -8.355 19.805 1.00 82.69 101 SER A C 1
ATOM 795 O O . SER A 1 101 ? -7.842 -7.520 20.416 1.00 82.69 101 SER A O 1
ATOM 797 N N . VAL A 1 102 ? -6.027 -8.049 19.196 1.00 87.75 102 VAL A N 1
ATOM 798 C CA . VAL A 1 102 ? -5.428 -6.705 19.185 1.00 87.75 102 VAL A CA 1
ATOM 799 C C . VAL A 1 102 ? -6.345 -5.726 18.461 1.00 87.75 102 VAL A C 1
ATOM 801 O O . VAL A 1 102 ? -6.618 -4.643 18.972 1.00 87.75 102 VAL A O 1
ATOM 804 N N . MET A 1 103 ? -6.881 -6.123 17.305 1.00 85.06 103 MET A N 1
ATOM 805 C CA . MET A 1 103 ? -7.791 -5.288 16.525 1.00 85.06 103 MET A CA 1
ATOM 806 C C . MET A 1 103 ? -9.074 -4.955 17.307 1.00 85.06 103 MET A C 1
ATOM 808 O O . MET A 1 103 ? -9.495 -3.801 17.324 1.00 85.06 103 MET A O 1
ATOM 812 N N . THR A 1 104 ? -9.652 -5.928 18.018 1.00 84.19 104 THR A N 1
ATOM 813 C CA . THR A 1 104 ? -10.835 -5.728 18.875 1.00 84.19 104 THR A CA 1
ATOM 814 C C . THR A 1 104 ? -10.547 -4.739 20.004 1.00 84.19 104 THR A C 1
ATOM 816 O O . THR A 1 104 ? -11.322 -3.808 20.217 1.00 84.19 104 THR A O 1
ATOM 819 N N . ALA A 1 105 ? -9.416 -4.894 20.699 1.00 88.94 105 ALA A N 1
ATOM 820 C CA . ALA A 1 105 ? -9.024 -3.979 21.768 1.00 88.94 105 ALA A CA 1
ATOM 821 C C . ALA A 1 105 ? -8.783 -2.553 21.240 1.00 88.94 105 ALA A C 1
ATOM 823 O O . ALA A 1 105 ? -9.198 -1.576 21.862 1.00 88.94 105 ALA A O 1
ATOM 824 N N . MET A 1 106 ? -8.171 -2.421 20.056 1.00 88.69 106 MET A N 1
ATOM 825 C CA . MET A 1 106 ? -8.002 -1.122 19.401 1.00 88.69 106 MET A CA 1
ATOM 826 C C . MET A 1 106 ? -9.354 -0.491 19.063 1.00 88.69 106 MET A C 1
ATOM 828 O O . MET A 1 106 ? -9.544 0.691 19.333 1.00 88.69 106 MET A O 1
ATOM 832 N N . PHE A 1 107 ? -10.313 -1.257 18.533 1.00 84.81 107 PHE A N 1
ATOM 833 C CA . PHE A 1 107 ? -11.661 -0.746 18.277 1.00 84.81 107 PHE A CA 1
ATOM 834 C C . PHE A 1 107 ? -12.331 -0.212 19.538 1.00 84.81 107 PHE A C 1
ATOM 836 O O . PHE A 1 107 ? -12.846 0.903 19.516 1.00 84.81 107 PHE A O 1
ATOM 843 N N . GLN A 1 108 ? -12.263 -0.966 20.636 1.00 84.69 108 GLN A N 1
ATOM 844 C CA . GLN A 1 108 ? -12.798 -0.529 21.925 1.00 84.69 108 GLN A CA 1
ATOM 845 C C . GLN A 1 108 ? -12.164 0.786 22.382 1.00 84.69 108 GLN A C 1
ATOM 847 O O . GLN A 1 108 ? -12.883 1.672 22.831 1.00 84.69 108 GLN A O 1
ATOM 852 N N . LEU A 1 109 ? -10.848 0.949 22.208 1.00 89.62 109 LEU A N 1
ATOM 853 C CA . LEU A 1 109 ? -10.148 2.196 22.525 1.00 89.62 109 LEU A CA 1
ATOM 854 C C . LEU A 1 109 ? -10.645 3.383 21.689 1.00 89.62 109 LEU A C 1
ATOM 856 O O . LEU A 1 109 ? -10.828 4.468 22.236 1.00 89.62 109 LEU A O 1
ATOM 860 N N . PHE A 1 110 ? -10.879 3.202 20.387 1.00 85.75 110 PHE A N 1
ATOM 861 C CA . PHE A 1 110 ? -11.348 4.291 19.522 1.00 85.75 110 PHE A CA 1
ATOM 862 C C . PHE A 1 110 ? -12.799 4.705 19.785 1.00 85.75 110 PHE A C 1
ATOM 864 O O . PHE A 1 110 ? -13.156 5.849 19.508 1.00 85.75 110 PHE A O 1
ATOM 871 N N . THR A 1 111 ? -13.623 3.805 20.324 1.00 84.31 111 THR A N 1
ATOM 872 C CA . THR A 1 111 ? -15.026 4.083 20.668 1.00 84.31 111 THR A CA 1
ATOM 873 C C . THR A 1 111 ? -15.250 4.373 22.155 1.00 84.31 111 THR A C 1
ATOM 875 O O . THR A 1 111 ? -16.380 4.651 22.550 1.00 84.31 111 THR A O 1
ATOM 878 N N . ALA A 1 112 ? -14.209 4.277 22.988 1.00 87.31 112 ALA A N 1
ATOM 879 C CA . ALA A 1 112 ? -14.296 4.473 24.433 1.00 87.31 112 ALA A CA 1
ATOM 880 C C . ALA A 1 112 ? -14.665 5.920 24.792 1.00 87.31 112 ALA A C 1
ATOM 882 O O . ALA A 1 112 ? -14.154 6.874 24.196 1.00 87.31 112 ALA A O 1
ATOM 883 N N . THR A 1 113 ? -15.500 6.089 25.821 1.00 90.75 113 THR A N 1
ATOM 884 C CA . THR A 1 113 ? -15.684 7.404 26.453 1.00 90.75 113 THR A CA 1
ATOM 885 C C . THR A 1 113 ? -14.406 7.830 27.179 1.00 90.75 113 THR A C 1
ATOM 887 O O . THR A 1 113 ? -13.519 7.011 27.432 1.00 90.75 113 THR A O 1
ATOM 890 N N . GLU A 1 114 ? -14.290 9.110 27.545 1.00 91.81 114 GLU A N 1
ATOM 891 C CA . GLU A 1 114 ? -13.110 9.615 28.266 1.00 91.81 114 GLU A CA 1
ATOM 892 C C . GLU A 1 114 ? -12.841 8.838 29.564 1.00 91.81 114 GLU A C 1
ATOM 894 O O . GLU A 1 114 ? -11.689 8.562 29.892 1.00 91.81 114 GLU A O 1
ATOM 899 N N . GLU A 1 115 ? -13.894 8.408 30.263 1.00 93.38 115 GLU A N 1
ATOM 900 C CA . GLU A 1 115 ? -13.793 7.623 31.495 1.00 93.38 115 GLU A CA 1
ATOM 901 C C . GLU A 1 115 ? -13.260 6.202 31.247 1.00 93.38 115 GLU A C 1
ATOM 903 O O . GLU A 1 115 ? -12.577 5.637 32.099 1.00 93.38 115 GLU A O 1
ATOM 908 N N . GLN A 1 116 ? -13.542 5.629 30.073 1.00 91.88 116 GLN A N 1
ATOM 909 C CA . GLN A 1 116 ? -13.177 4.257 29.701 1.00 91.88 116 GLN A CA 1
ATOM 910 C C . GLN A 1 116 ? -11.802 4.159 29.022 1.00 91.88 116 GLN A C 1
ATOM 912 O O . GLN A 1 116 ? -11.228 3.072 28.941 1.00 91.88 116 GLN A O 1
ATOM 917 N N . LYS A 1 117 ? -11.239 5.278 28.543 1.00 91.62 117 LYS A N 1
ATOM 918 C CA . LYS A 1 117 ? -9.985 5.297 27.766 1.00 91.62 117 LYS A CA 1
ATOM 919 C C . LYS A 1 117 ? -8.807 4.628 28.466 1.00 91.62 117 LYS A C 1
ATOM 921 O O . LYS A 1 117 ? -8.035 3.933 27.809 1.00 91.62 117 LYS A O 1
ATOM 926 N N . THR A 1 118 ? -8.657 4.821 29.776 1.00 94.50 118 THR A N 1
ATOM 927 C CA . THR A 1 118 ? -7.544 4.227 30.537 1.00 94.50 118 THR A CA 1
ATOM 928 C C . THR A 1 118 ? -7.621 2.701 30.534 1.00 94.50 118 THR A C 1
ATOM 930 O O . THR A 1 118 ? -6.623 2.034 30.272 1.00 94.50 118 THR A O 1
ATOM 933 N N . GLU A 1 119 ? -8.807 2.143 30.778 1.00 93.88 119 GLU A N 1
ATOM 934 C CA . GLU A 1 119 ? -9.032 0.696 30.754 1.00 93.88 119 GLU A CA 1
ATOM 935 C C . GLU A 1 119 ? -8.865 0.133 29.339 1.00 93.88 119 GLU A C 1
ATOM 937 O O . GLU A 1 119 ? -8.172 -0.866 29.146 1.00 93.88 119 GLU A O 1
ATOM 942 N N . ALA A 1 120 ? -9.405 0.820 28.331 1.00 93.00 120 ALA A N 1
ATOM 943 C CA . ALA A 1 120 ? -9.267 0.406 26.940 1.00 93.00 120 ALA A CA 1
ATOM 944 C C . ALA A 1 120 ? -7.799 0.406 26.469 1.00 93.00 120 ALA A C 1
ATOM 946 O O . ALA A 1 120 ? -7.379 -0.496 25.745 1.00 93.00 120 ALA A O 1
ATOM 947 N N . LEU A 1 121 ? -6.980 1.362 26.923 1.00 94.31 121 LEU A N 1
ATOM 948 C CA . LEU A 1 121 ? -5.547 1.385 26.616 1.00 94.31 121 LEU A CA 1
ATOM 949 C C . LEU A 1 121 ? -4.808 0.197 27.255 1.00 94.31 121 LEU A C 1
ATOM 951 O O . LEU A 1 121 ? -3.940 -0.410 26.624 1.00 94.31 121 LEU A O 1
ATOM 955 N N . LEU A 1 122 ? -5.166 -0.168 28.491 1.00 95.81 122 LEU A N 1
ATOM 956 C CA . LEU A 1 122 ? -4.629 -1.360 29.151 1.00 95.81 122 LEU A CA 1
ATOM 957 C C . LEU A 1 122 ? -5.037 -2.642 28.414 1.00 95.81 122 LEU A C 1
ATOM 959 O O . LEU A 1 122 ? -4.200 -3.530 28.242 1.00 95.81 122 LEU A O 1
ATOM 963 N N . ALA A 1 123 ? -6.276 -2.718 27.922 1.00 93.69 123 ALA A N 1
ATOM 964 C CA . ALA A 1 123 ? -6.760 -3.847 27.131 1.00 93.69 123 ALA A CA 1
ATOM 965 C C . ALA A 1 123 ? -5.968 -4.018 25.823 1.00 93.69 123 ALA A C 1
ATOM 967 O O . ALA A 1 123 ? -5.595 -5.140 25.478 1.00 93.69 123 ALA A O 1
ATOM 968 N N . VAL A 1 124 ? -5.628 -2.920 25.134 1.00 93.81 124 VAL A N 1
ATOM 969 C CA . VAL A 1 124 ? -4.758 -2.958 23.942 1.00 93.81 124 VAL A CA 1
ATOM 970 C C . VAL A 1 124 ? -3.380 -3.519 24.285 1.00 93.81 124 VAL A C 1
ATOM 972 O O . VAL A 1 124 ? -2.911 -4.444 23.622 1.00 93.81 124 VAL A O 1
ATOM 975 N N . ASN A 1 125 ? -2.745 -3.016 25.346 1.00 94.25 125 ASN A N 1
ATOM 976 C CA . ASN A 1 125 ? -1.428 -3.500 25.766 1.00 94.25 125 ASN A CA 1
ATOM 977 C C . ASN A 1 125 ? -1.454 -4.984 26.162 1.00 94.25 125 ASN A C 1
ATOM 979 O O . ASN A 1 125 ? -0.530 -5.731 25.827 1.00 94.25 125 ASN A O 1
ATOM 983 N N . SER A 1 126 ? -2.516 -5.423 26.841 1.00 94.75 126 SER A N 1
ATOM 984 C CA . SER A 1 126 ? -2.715 -6.826 27.208 1.00 94.75 126 SER A CA 1
ATOM 985 C C . SER A 1 126 ? -2.878 -7.713 25.972 1.00 94.75 126 SER A C 1
ATOM 987 O O . SER A 1 126 ? -2.207 -8.739 25.877 1.00 94.75 126 SER A O 1
ATOM 989 N N . ALA A 1 127 ? -3.680 -7.290 24.991 1.00 92.19 127 ALA A N 1
ATOM 990 C CA . ALA A 1 127 ? -3.872 -8.025 23.744 1.00 92.19 127 ALA A CA 1
ATOM 991 C C . ALA A 1 127 ? -2.573 -8.145 22.929 1.00 92.19 127 ALA A C 1
ATOM 993 O O . ALA A 1 127 ? -2.269 -9.222 22.417 1.00 92.19 127 ALA A O 1
ATOM 994 N N . ILE A 1 128 ? -1.784 -7.065 22.844 1.00 91.69 128 ILE A N 1
ATOM 995 C CA . ILE A 1 128 ? -0.476 -7.077 22.169 1.00 91.69 128 ILE A CA 1
ATOM 996 C C . ILE A 1 128 ? 0.477 -8.036 22.880 1.00 91.69 128 ILE A C 1
ATOM 998 O O . ILE A 1 128 ? 1.091 -8.879 22.235 1.00 91.69 128 ILE A O 1
ATOM 1002 N N . THR A 1 129 ? 0.588 -7.927 24.206 1.00 93.00 129 THR A N 1
ATOM 1003 C CA . THR A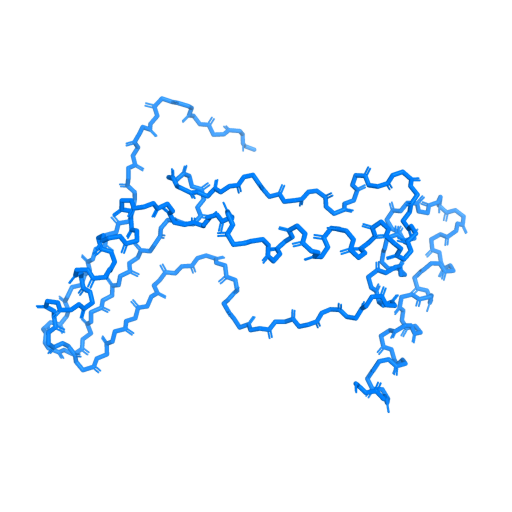 1 129 ? 1.493 -8.780 24.990 1.00 93.00 129 THR A CA 1
ATOM 1004 C C . THR A 1 129 ? 1.106 -10.250 24.866 1.00 93.00 129 THR A C 1
ATOM 1006 O O . THR A 1 129 ? 1.981 -11.084 24.661 1.00 93.00 129 THR A O 1
ATOM 1009 N N . GLY A 1 130 ? -0.195 -10.556 24.923 1.00 91.06 130 GLY A N 1
ATOM 1010 C CA . GLY A 1 130 ? -0.712 -11.910 24.744 1.00 91.06 130 GLY A CA 1
ATOM 1011 C C . GLY A 1 130 ? -0.324 -12.505 23.391 1.00 91.06 130 GLY A C 1
ATOM 1012 O O . GLY A 1 130 ? 0.213 -13.607 23.350 1.00 91.06 130 GLY A O 1
ATOM 1013 N N . TYR A 1 131 ? -0.499 -11.749 22.304 1.00 86.88 131 TYR A N 1
ATOM 1014 C CA . TYR A 1 131 ? -0.068 -12.188 20.973 1.00 86.88 131 TYR A CA 1
ATOM 1015 C C . TYR A 1 131 ? 1.449 -12.385 20.874 1.00 86.88 131 TYR A C 1
ATOM 1017 O O . TYR A 1 131 ? 1.914 -13.365 20.314 1.00 86.88 131 TYR A O 1
ATOM 1025 N N . LEU A 1 132 ? 2.248 -11.473 21.430 1.00 88.25 132 LEU A N 1
ATOM 1026 C CA . LEU A 1 132 ? 3.706 -11.604 21.363 1.00 88.25 132 LEU A CA 1
ATOM 1027 C C . LEU A 1 132 ? 4.239 -12.777 22.200 1.00 88.25 132 LEU A C 1
ATOM 1029 O O . LEU A 1 132 ? 5.330 -13.268 21.916 1.00 88.25 132 LEU A O 1
ATOM 1033 N N . SER A 1 133 ? 3.502 -13.210 23.228 1.00 88.75 133 SER A N 1
ATOM 1034 C CA . SER A 1 133 ? 3.863 -14.375 24.042 1.00 88.75 133 SER A CA 1
ATOM 1035 C C . SER A 1 133 ? 3.494 -15.722 23.413 1.00 88.75 133 SER A C 1
ATOM 1037 O O . SER A 1 133 ? 4.124 -16.719 23.759 1.00 88.75 133 SER A O 1
ATOM 1039 N N . ASP A 1 134 ? 2.514 -15.749 22.505 1.00 78.12 134 ASP A N 1
ATOM 1040 C CA . ASP A 1 134 ? 2.056 -16.940 21.775 1.00 78.12 134 ASP A CA 1
ATOM 1041 C C . ASP A 1 134 ? 1.473 -16.512 20.404 1.00 78.12 134 ASP A C 1
ATOM 1043 O O . ASP A 1 134 ? 0.276 -16.210 20.319 1.00 78.12 134 ASP A O 1
ATOM 1047 N N . PRO A 1 135 ? 2.331 -16.347 19.374 1.00 64.12 135 PRO A N 1
ATOM 1048 C CA . PRO A 1 135 ? 1.966 -15.729 18.095 1.00 64.12 135 PRO A CA 1
ATOM 1049 C C . PRO A 1 135 ? 1.129 -16.613 17.161 1.00 64.12 135 PRO A C 1
ATOM 1051 O O . PRO A 1 135 ? 1.387 -17.834 17.076 1.00 64.12 135 PRO A O 1
#

Secondary structure (DSSP, 8-state):
----TT------EEEEETTTEEEEE---SSSSPPPPP-GGG-SS--HHHHHHHHHHHT-TT--SSHHHHHHHHHHHHHS---SEEEEE-SS--S-----HHHHHHHHHHHH--TTTHHHHHHHHHHHHHHHHH--

Foldseek 3Di:
DDDDPPDPDDPWDWDDDDQAEIETEADQDPDQFDDDDPLLPDPDLDLVVNVVSVVVVVDPPGDRRDDVRVVVVVCSVVVGNHPDYHYHYDDDPDDDDDDSQLSSLVSCCVPDDPVCNVVSVVSNVVSVVVVVVPD

Organism: Vibrio parahaemolyticus (NCBI:txid670)

InterPro domains:
  IPR018946 PhoD-like phosphatase, metallophosphatase domain [PF09423] (7-99)
  IPR038607 PhoD-like superfamily [G3DSA:3.60.21.70] (1-126)
  IPR052900 Phospholipid Metabolizing Enzymes [PTHR43606] (7-98)

Sequence (135 aa):
VRENTFSNMLIYRQFSFGSLVNLMMLDTRLVGRDKPLDYFSLSSPTMEAIGGLVAQSRSQDRELLGGDQLAWLMDAFSTHDATWNVLGQQVLMSRMELPSSVMTAMFQLFTATEEQKTEALLAVNSAITGYLSDP

pLDDT: mean 86.23, std 11.31, range [39.47, 97.44]